Protein AF-A0A537YGW2-F1 (afdb_monomer_lite)

Foldseek 3Di:
DACLCPCVVPVADAEEAPPPAPLCVVVVQVVSLVVCCCCDVNNVHPHRPDDDDSRVVVSLQSHLAAYEHELPRLSCLLQLVDPVLQHYAYDQPPPDPSGDDLVSSLVSNVVSVHDPSSSVSRHPVNVCVRVVHDDDPPDPDPPPPDDD

Sequence (148 aa):
ACFHGLLEDHPNLKLALTHSGASMVPLTLEKAETYLWVVSPAGGMVPPTKPVSLEPREVFERHPVVVSFDGWETSVADMADDLFLTKAAWGSRYPHHDTSTPAEAIALLESRGNDHDVIARLLGGNAADLFGLELGVAARTKATTTSM

pLDDT: mean 86.38, std 16.4, range [39.5, 98.06]

Radius of gyration: 18.67 Å; chains: 1; bounding box: 54×28×57 Å

Structure (mmCIF, N/CA/C/O backbone):
data_AF-A0A537YGW2-F1
#
_entry.id   AF-A0A537YGW2-F1
#
loop_
_atom_site.group_PDB
_atom_site.id
_atom_site.type_symbol
_atom_site.label_atom_id
_atom_site.label_alt_id
_atom_site.label_comp_id
_atom_site.label_asym_id
_atom_site.label_entity_id
_atom_site.label_seq_id
_atom_site.pdbx_PDB_ins_code
_atom_site.Cartn_x
_atom_site.Cartn_y
_atom_site.Cartn_z
_atom_site.occupancy
_atom_site.B_iso_or_equiv
_atom_site.auth_seq_id
_atom_site.auth_comp_id
_atom_site.auth_asym_id
_atom_site.auth_atom_id
_atom_site.pdbx_PDB_model_num
ATOM 1 N N . ALA A 1 1 ? 22.100 -2.581 -7.869 1.00 44.97 1 ALA A N 1
ATOM 2 C CA . ALA A 1 1 ? 21.156 -3.651 -8.251 1.00 44.97 1 ALA A CA 1
ATOM 3 C C . ALA A 1 1 ? 19.830 -3.014 -8.670 1.00 44.97 1 ALA A C 1
ATOM 5 O O . ALA A 1 1 ? 18.817 -3.192 -8.007 1.00 44.97 1 ALA A O 1
ATOM 6 N N . CYS A 1 2 ? 19.884 -2.181 -9.712 1.00 49.97 2 CYS A N 1
ATOM 7 C CA . CYS A 1 2 ? 18.759 -1.383 -10.200 1.00 49.97 2 CYS A CA 1
ATOM 8 C C . CYS A 1 2 ? 17.782 -2.291 -10.957 1.00 49.97 2 CYS A C 1
ATOM 10 O O . CYS A 1 2 ? 18.247 -3.208 -11.620 1.00 49.97 2 CYS A O 1
ATOM 12 N N . PHE A 1 3 ? 16.473 -2.062 -10.812 1.00 69.12 3 PHE A N 1
ATOM 13 C CA . PHE A 1 3 ? 15.357 -2.681 -11.551 1.00 69.12 3 PHE A CA 1
ATOM 14 C C . PHE A 1 3 ? 15.769 -3.622 -12.706 1.00 69.12 3 PHE A C 1
ATOM 16 O O . PHE A 1 3 ? 15.918 -3.205 -13.847 1.00 69.12 3 PHE A O 1
ATOM 23 N N . HIS A 1 4 ? 15.943 -4.914 -12.406 1.00 76.75 4 HIS A N 1
ATOM 24 C CA . HIS A 1 4 ? 16.320 -5.941 -13.390 1.00 76.75 4 HIS A CA 1
ATOM 25 C C . HIS A 1 4 ? 15.093 -6.666 -13.972 1.00 76.75 4 HIS A C 1
ATOM 27 O O . HIS A 1 4 ? 15.177 -7.847 -14.282 1.00 76.75 4 HIS A O 1
ATOM 33 N N . GLY A 1 5 ? 13.930 -6.012 -14.045 1.00 86.50 5 GLY A N 1
ATOM 34 C CA . GLY A 1 5 ? 12.708 -6.553 -14.657 1.00 86.50 5 GLY A CA 1
ATOM 35 C C . GLY A 1 5 ? 12.191 -7.878 -14.086 1.00 86.50 5 GLY A C 1
ATOM 36 O O . GLY A 1 5 ? 11.665 -8.688 -14.838 1.00 86.50 5 GLY A O 1
ATOM 37 N N . LEU A 1 6 ? 12.370 -8.143 -12.786 1.00 89.31 6 LEU A N 1
ATOM 38 C CA . LEU A 1 6 ? 11.886 -9.381 -12.152 1.00 89.31 6 LEU A CA 1
ATOM 39 C C . LEU A 1 6 ? 10.356 -9.502 -12.227 1.00 89.31 6 LEU A C 1
ATOM 41 O O . LEU A 1 6 ? 9.830 -10.578 -12.491 1.00 89.31 6 LEU A O 1
ATOM 45 N N . LEU A 1 7 ? 9.656 -8.392 -11.981 1.00 91.62 7 LEU A N 1
ATOM 46 C CA . LEU A 1 7 ? 8.198 -8.336 -12.078 1.00 91.62 7 LEU A CA 1
ATOM 47 C C . LEU A 1 7 ? 7.746 -8.562 -13.529 1.00 91.62 7 LEU A C 1
ATOM 49 O O . LEU A 1 7 ? 6.834 -9.337 -13.774 1.00 91.62 7 LEU A O 1
ATOM 53 N N . GLU A 1 8 ? 8.465 -7.998 -14.500 1.00 90.75 8 GLU A N 1
ATOM 54 C CA . GLU A 1 8 ? 8.179 -8.188 -15.928 1.00 90.75 8 GLU A CA 1
ATOM 55 C C . GLU A 1 8 ? 8.364 -9.648 -16.383 1.00 90.75 8 GLU A C 1
ATOM 57 O O . GLU A 1 8 ? 7.550 -10.153 -17.154 1.00 90.75 8 GLU A O 1
ATOM 62 N N . ASP A 1 9 ? 9.384 -10.350 -15.875 1.00 91.81 9 ASP A N 1
ATOM 63 C CA . ASP A 1 9 ? 9.600 -11.778 -16.168 1.00 91.81 9 ASP A CA 1
ATOM 64 C C . ASP A 1 9 ? 8.524 -12.676 -15.535 1.00 91.81 9 ASP A C 1
ATOM 66 O O . ASP A 1 9 ? 8.230 -13.768 -16.030 1.00 91.81 9 ASP A O 1
ATOM 70 N N . HIS A 1 10 ? 7.942 -12.229 -14.421 1.00 93.69 10 HIS A N 1
ATOM 71 C CA . HIS A 1 10 ? 6.982 -12.986 -13.630 1.00 93.69 10 HIS A CA 1
ATOM 72 C C . HIS A 1 10 ? 5.739 -12.137 -13.329 1.00 93.69 10 HIS A C 1
ATOM 74 O O . HIS A 1 10 ? 5.539 -11.728 -12.183 1.00 93.69 10 HIS A O 1
ATOM 80 N N . PRO A 1 11 ? 4.843 -11.933 -14.313 1.00 92.06 11 PRO A N 1
ATOM 81 C CA . PRO A 1 11 ? 3.717 -11.003 -14.180 1.00 92.06 11 PRO A CA 1
ATOM 82 C C . PRO A 1 11 ? 2.722 -11.375 -13.070 1.00 92.06 11 PRO A C 1
ATOM 84 O O . PRO A 1 11 ? 2.000 -10.527 -12.555 1.00 92.06 11 PRO A O 1
ATOM 87 N N . ASN A 1 12 ? 2.702 -12.649 -12.666 1.00 93.94 12 ASN A N 1
ATOM 88 C CA . ASN A 1 12 ? 1.848 -13.158 -11.591 1.00 93.94 12 ASN A CA 1
ATOM 89 C C . ASN A 1 12 ? 2.563 -13.232 -10.229 1.00 93.94 12 ASN A C 1
ATOM 91 O O . ASN A 1 12 ? 1.999 -13.770 -9.273 1.00 93.94 12 ASN A O 1
ATOM 95 N N . LEU A 1 13 ? 3.811 -12.757 -10.129 1.00 95.12 13 LEU A N 1
ATOM 96 C CA . LEU A 1 13 ? 4.563 -12.765 -8.879 1.00 95.12 13 LEU A CA 1
ATOM 97 C C . LEU A 1 13 ? 3.906 -11.821 -7.873 1.00 95.12 13 LEU A C 1
ATOM 99 O O . LEU A 1 13 ? 3.796 -10.619 -8.107 1.00 95.12 13 LEU A O 1
ATOM 103 N N . LYS A 1 14 ? 3.510 -12.384 -6.733 1.00 96.12 14 LYS A N 1
ATOM 104 C CA . LYS A 1 14 ? 2.958 -11.649 -5.596 1.00 96.12 14 LYS A CA 1
ATOM 105 C C . LYS A 1 14 ? 4.070 -11.223 -4.650 1.00 96.12 14 LYS A C 1
ATOM 107 O O . LYS A 1 14 ? 4.904 -12.050 -4.283 1.00 96.12 14 LYS A O 1
ATOM 112 N N . LEU A 1 15 ? 4.056 -9.963 -4.226 1.00 95.75 15 LEU A N 1
ATOM 113 C CA . LEU A 1 15 ? 5.065 -9.407 -3.329 1.00 95.75 15 LEU A CA 1
ATOM 114 C C . LEU A 1 15 ? 4.419 -8.678 -2.150 1.00 95.75 15 LEU A C 1
ATOM 116 O O . LEU A 1 15 ? 3.577 -7.804 -2.330 1.00 95.75 15 LEU A O 1
ATOM 120 N N . ALA A 1 16 ? 4.868 -9.008 -0.942 1.00 96.25 16 ALA A N 1
ATOM 121 C CA . ALA A 1 16 ? 4.563 -8.257 0.267 1.00 96.25 16 ALA A CA 1
ATOM 122 C C . ALA A 1 16 ? 5.863 -7.683 0.836 1.00 96.25 16 ALA A C 1
ATOM 124 O O . ALA A 1 16 ? 6.789 -8.434 1.142 1.00 96.25 16 ALA A O 1
ATOM 125 N N . LEU A 1 17 ? 5.933 -6.362 0.983 1.00 95.50 17 LEU A N 1
ATOM 126 C CA . LEU A 1 17 ? 7.024 -5.685 1.680 1.00 95.50 17 LEU A CA 1
ATOM 127 C C . LEU A 1 17 ? 6.557 -5.369 3.098 1.00 95.50 17 LEU A C 1
ATOM 129 O O . LEU A 1 17 ? 5.727 -4.489 3.298 1.00 95.50 17 LEU A O 1
ATOM 133 N N . THR A 1 18 ? 7.046 -6.129 4.075 1.00 94.25 18 THR A N 1
ATOM 134 C CA . THR A 1 18 ? 6.622 -6.017 5.476 1.00 94.25 18 THR A CA 1
ATOM 135 C C . THR A 1 18 ? 7.636 -5.243 6.304 1.00 94.25 18 THR A C 1
ATOM 137 O O . THR A 1 18 ? 8.833 -5.506 6.212 1.00 94.25 18 THR A O 1
ATOM 140 N N . HIS A 1 19 ? 7.147 -4.351 7.160 1.00 89.19 19 HIS A N 1
ATOM 141 C CA . HIS A 1 19 ? 7.933 -3.444 7.988 1.00 89.19 19 HIS A CA 1
ATOM 142 C C . HIS A 1 19 ? 8.969 -2.623 7.191 1.00 89.19 19 HIS A C 1
ATOM 144 O O . HIS A 1 19 ? 10.118 -2.459 7.591 1.00 89.19 19 HIS A O 1
ATOM 150 N N . SER A 1 20 ? 8.573 -2.129 6.017 1.00 87.50 20 SER A N 1
ATOM 151 C CA . SER A 1 20 ? 9.402 -1.221 5.213 1.00 87.50 20 SER A CA 1
ATOM 152 C C . SER A 1 20 ? 9.008 0.250 5.357 1.00 87.50 20 SER A C 1
ATOM 154 O O . SER A 1 20 ? 9.819 1.119 5.043 1.00 87.50 20 SER A O 1
ATOM 156 N N . GLY A 1 21 ? 7.767 0.514 5.780 1.00 91.94 21 GLY A N 1
ATOM 157 C CA . GLY A 1 21 ? 7.091 1.797 5.607 1.00 91.94 21 GLY A CA 1
ATOM 158 C C . GLY A 1 21 ? 6.654 1.998 4.154 1.00 91.94 21 GLY A C 1
ATOM 159 O O . GLY A 1 21 ? 7.441 1.804 3.220 1.00 91.94 21 GLY A O 1
ATOM 160 N N . ALA A 1 22 ? 5.393 2.368 3.935 1.00 96.19 22 ALA A N 1
ATOM 161 C CA . ALA A 1 22 ? 4.878 2.583 2.579 1.00 96.19 22 ALA A CA 1
ATOM 162 C C . ALA A 1 22 ? 5.219 3.984 2.048 1.00 96.19 22 ALA A C 1
ATOM 164 O O . ALA A 1 22 ? 5.337 4.178 0.838 1.00 96.19 22 ALA A O 1
ATOM 165 N N . SER A 1 23 ? 5.492 4.939 2.938 1.00 95.06 23 SER A N 1
ATOM 166 C CA . SER A 1 23 ? 5.803 6.330 2.581 1.00 95.06 23 SER A CA 1
ATOM 167 C C . SER A 1 23 ? 7.049 6.492 1.703 1.00 95.06 23 SER A C 1
ATOM 169 O O . SER A 1 23 ? 7.192 7.489 1.001 1.00 95.06 23 SER A O 1
ATOM 171 N N . MET A 1 24 ? 7.953 5.508 1.702 1.00 94.56 24 MET A N 1
ATOM 172 C CA . MET A 1 24 ? 9.152 5.522 0.859 1.00 94.56 24 MET A CA 1
ATOM 173 C C . MET A 1 24 ? 8.855 5.216 -0.616 1.00 94.56 24 MET A C 1
ATOM 175 O O . MET A 1 24 ? 9.655 5.576 -1.480 1.00 94.56 24 MET A O 1
ATOM 179 N N . VAL A 1 25 ? 7.728 4.558 -0.914 1.00 95.50 25 VAL A N 1
ATOM 180 C CA . VAL A 1 25 ? 7.435 4.003 -2.244 1.00 95.50 25 VAL A CA 1
ATOM 181 C C . VAL A 1 25 ? 7.443 5.068 -3.346 1.00 95.50 25 VAL A C 1
ATOM 183 O O . VAL A 1 25 ? 8.171 4.852 -4.317 1.00 95.50 25 VAL A O 1
ATOM 186 N N . PRO A 1 26 ? 6.739 6.217 -3.231 1.00 94.12 26 PRO A N 1
ATOM 187 C CA . PRO A 1 26 ? 6.726 7.218 -4.299 1.00 94.12 26 PRO A CA 1
ATOM 188 C C . PRO A 1 26 ? 8.135 7.710 -4.653 1.00 94.12 26 PRO A C 1
ATOM 190 O O . PRO A 1 26 ? 8.537 7.671 -5.814 1.00 94.12 26 PRO A O 1
ATOM 193 N N . LEU A 1 27 ? 8.933 8.057 -3.637 1.00 94.38 27 LEU A N 1
ATOM 194 C CA . LEU A 1 27 ? 10.307 8.524 -3.822 1.00 94.38 27 LEU A CA 1
ATOM 195 C C . LEU A 1 27 ? 11.217 7.433 -4.406 1.00 94.38 27 LEU A C 1
ATOM 197 O O . LEU A 1 27 ? 12.116 7.724 -5.195 1.00 94.38 27 LEU A O 1
ATOM 201 N N . THR A 1 28 ? 11.034 6.174 -4.001 1.00 94.25 28 THR A N 1
ATOM 202 C CA . THR A 1 28 ? 11.798 5.051 -4.556 1.00 94.25 28 THR A CA 1
ATOM 203 C C . THR A 1 28 ? 11.484 4.840 -6.034 1.00 94.25 28 THR A C 1
ATOM 205 O O . THR A 1 28 ? 12.418 4.622 -6.806 1.00 94.25 28 THR A O 1
ATOM 208 N N . LEU A 1 29 ? 10.213 4.930 -6.435 1.00 93.88 29 LEU A N 1
ATOM 209 C CA . LEU A 1 29 ? 9.799 4.789 -7.832 1.00 93.88 29 LEU A CA 1
ATOM 210 C C . LEU A 1 29 ? 10.329 5.941 -8.696 1.00 93.88 29 LEU A C 1
ATOM 212 O O . LEU A 1 29 ? 10.934 5.675 -9.730 1.00 93.88 29 LEU A O 1
ATOM 216 N N . GLU A 1 30 ? 10.216 7.186 -8.232 1.00 93.12 30 GLU A N 1
ATOM 217 C CA . GLU A 1 30 ? 10.732 8.371 -8.939 1.00 93.12 30 GLU A CA 1
ATOM 218 C C . GLU A 1 30 ? 12.259 8.311 -9.129 1.00 93.12 30 GLU A C 1
ATOM 220 O O . GLU A 1 30 ? 12.800 8.554 -10.214 1.00 93.12 30 GLU A O 1
ATOM 225 N N . LYS A 1 31 ? 12.993 7.916 -8.080 1.00 91.62 31 LYS A N 1
ATOM 226 C CA . LYS A 1 31 ? 14.446 7.719 -8.178 1.00 91.62 31 LYS A CA 1
ATOM 227 C C . LYS A 1 31 ? 14.794 6.589 -9.136 1.00 91.62 31 LYS A C 1
ATOM 229 O O . LYS A 1 31 ? 15.749 6.717 -9.900 1.00 91.62 31 LYS A O 1
ATOM 234 N N . ALA A 1 32 ? 14.062 5.479 -9.079 1.00 90.25 32 ALA A N 1
ATOM 235 C CA . ALA A 1 32 ? 14.289 4.351 -9.969 1.00 90.25 32 ALA A CA 1
ATOM 236 C C . ALA A 1 32 ? 14.095 4.745 -11.433 1.00 90.25 32 ALA A C 1
ATOM 238 O O . ALA A 1 32 ? 14.947 4.411 -12.249 1.00 90.25 32 ALA A O 1
ATOM 239 N N . GLU A 1 33 ? 13.039 5.496 -11.739 1.00 90.50 33 GLU A N 1
ATOM 240 C CA . GLU A 1 33 ? 12.767 6.031 -13.072 1.00 90.50 33 GLU A CA 1
ATOM 241 C C . GLU A 1 33 ? 13.925 6.914 -13.544 1.00 90.50 33 GLU A C 1
ATOM 243 O O . GLU A 1 33 ? 14.512 6.663 -14.596 1.00 90.50 33 GLU A O 1
ATOM 248 N N . THR A 1 34 ? 14.348 7.871 -12.713 1.00 88.50 34 THR A N 1
ATOM 249 C CA . THR A 1 34 ? 15.493 8.745 -13.015 1.00 88.50 34 THR A CA 1
ATOM 250 C C . THR A 1 34 ? 16.746 7.935 -13.357 1.00 88.50 34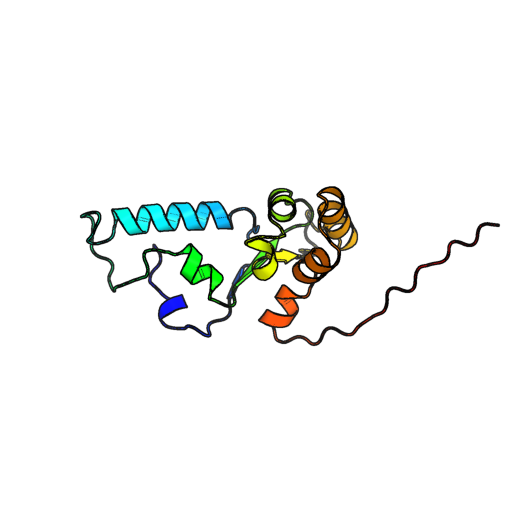 THR A C 1
ATOM 252 O O . THR A 1 34 ? 17.411 8.193 -14.361 1.00 88.50 34 THR A O 1
ATOM 255 N N . TYR A 1 35 ? 17.077 6.926 -12.544 1.00 83.69 35 TYR A N 1
ATOM 256 C CA . TYR A 1 35 ? 18.235 6.079 -12.814 1.00 83.69 35 TYR A CA 1
ATOM 257 C C . TYR A 1 35 ? 18.057 5.243 -14.075 1.00 83.69 35 TYR A C 1
ATOM 259 O O . TYR A 1 35 ? 19.019 5.125 -14.825 1.00 83.69 35 TYR A O 1
ATOM 267 N N . LEU A 1 36 ? 16.870 4.688 -14.325 1.00 84.06 36 LEU A N 1
ATOM 268 C CA . LEU A 1 36 ? 16.583 3.916 -15.531 1.00 84.06 36 LEU A CA 1
ATOM 269 C C . LEU A 1 36 ? 16.782 4.768 -16.781 1.00 84.06 36 LEU A C 1
ATOM 271 O O . LEU A 1 36 ? 17.443 4.305 -17.700 1.00 84.06 36 LEU A O 1
ATOM 275 N N . TRP A 1 37 ? 16.332 6.021 -16.800 1.00 83.38 37 TRP A N 1
ATOM 276 C CA . TRP A 1 37 ? 16.580 6.926 -17.925 1.00 83.38 37 TRP A CA 1
ATOM 277 C C . TRP A 1 37 ? 18.064 7.260 -18.120 1.00 83.38 37 TRP A C 1
ATOM 279 O O . TRP A 1 37 ? 18.529 7.294 -19.257 1.00 83.38 37 TRP A O 1
ATOM 289 N N . VAL A 1 38 ? 18.827 7.448 -17.037 1.00 78.31 38 VAL A N 1
ATOM 290 C CA . VAL A 1 38 ? 20.266 7.778 -17.101 1.00 78.31 38 VAL A CA 1
ATOM 291 C C . VAL A 1 38 ? 21.135 6.572 -17.489 1.00 78.31 38 VAL A C 1
ATOM 293 O O . VAL A 1 38 ? 22.089 6.716 -18.251 1.00 78.31 38 VAL A O 1
ATOM 296 N N . VAL A 1 39 ? 20.830 5.381 -16.969 1.00 71.69 39 VAL A N 1
ATOM 297 C CA . VAL A 1 39 ? 21.617 4.147 -17.186 1.00 71.69 39 VAL A CA 1
ATOM 298 C C . VAL A 1 39 ? 21.065 3.264 -18.308 1.00 71.69 39 VAL A C 1
ATOM 300 O O . VAL A 1 39 ? 21.603 2.205 -18.603 1.00 71.69 39 VAL A O 1
ATOM 303 N N . SER A 1 40 ? 19.957 3.655 -18.926 1.00 65.31 40 SER A N 1
ATOM 304 C CA . SER A 1 40 ? 19.453 3.035 -20.149 1.00 65.31 40 SER A CA 1
ATOM 305 C C . SER A 1 40 ? 20.360 3.399 -21.330 1.00 65.31 40 SER A C 1
ATOM 307 O O . SER A 1 40 ? 21.040 4.430 -21.289 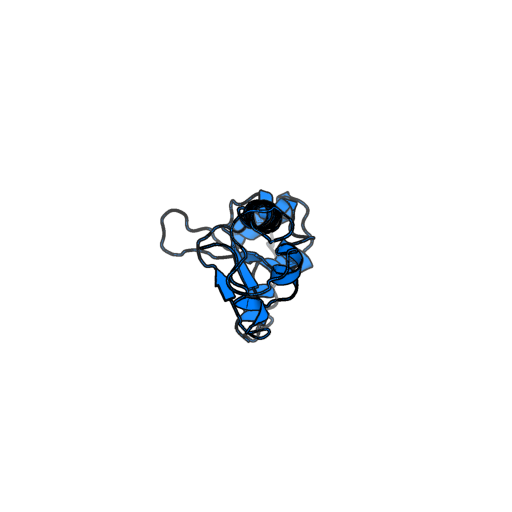1.00 65.31 40 SER A O 1
ATOM 309 N N . PRO A 1 41 ? 20.332 2.638 -22.443 1.00 58.12 41 PRO A N 1
ATOM 310 C CA . PRO A 1 41 ? 20.988 3.049 -23.682 1.00 58.12 41 PRO A CA 1
ATOM 311 C C . PRO A 1 41 ? 20.569 4.458 -24.140 1.00 58.12 41 PRO A C 1
ATOM 313 O O . PRO A 1 41 ? 21.344 5.122 -24.822 1.00 58.12 41 PRO A O 1
ATOM 316 N N . ALA A 1 42 ? 19.385 4.934 -23.731 1.00 59.19 42 ALA A N 1
ATOM 317 C CA . ALA A 1 42 ? 18.920 6.304 -23.957 1.00 59.19 42 ALA A CA 1
ATOM 318 C C . ALA A 1 42 ? 19.724 7.378 -23.185 1.00 59.19 42 ALA A C 1
ATOM 320 O O . ALA A 1 42 ? 19.843 8.500 -23.670 1.00 59.19 42 ALA A O 1
ATOM 321 N N . GLY A 1 43 ? 20.292 7.044 -22.020 1.00 58.66 43 GLY A N 1
ATOM 322 C CA . GLY A 1 43 ? 21.093 7.937 -21.170 1.00 58.66 43 GLY A CA 1
ATOM 323 C C . GLY A 1 43 ? 22.613 7.777 -21.313 1.00 58.66 43 GLY A C 1
ATOM 324 O O . GLY A 1 43 ? 23.377 8.559 -20.752 1.00 58.66 43 GLY A O 1
ATOM 325 N N . GLY A 1 44 ? 23.074 6.799 -22.101 1.00 56.38 44 GLY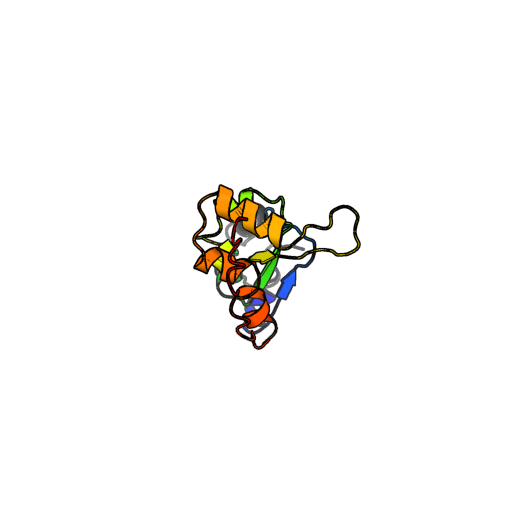 A N 1
ATOM 326 C CA . GLY A 1 44 ? 24.476 6.680 -22.521 1.00 56.38 44 GLY A CA 1
ATOM 327 C C . GLY A 1 44 ? 25.433 6.043 -21.505 1.00 56.38 44 GLY A C 1
ATOM 328 O O . GLY A 1 44 ? 26.629 5.950 -21.784 1.00 56.38 44 GLY A O 1
ATOM 329 N N . MET A 1 45 ? 24.944 5.568 -20.357 1.00 57.25 45 MET A N 1
ATOM 330 C CA . MET A 1 45 ? 25.721 4.782 -19.390 1.00 57.25 45 MET A CA 1
ATOM 331 C C . MET A 1 45 ? 25.269 3.316 -19.401 1.00 57.25 45 MET A C 1
ATOM 333 O O . MET A 1 45 ? 24.101 3.055 -19.622 1.00 57.25 45 MET A O 1
ATOM 337 N N . VAL A 1 46 ? 26.223 2.388 -19.219 1.00 57.31 46 VAL A N 1
ATOM 338 C CA . VAL A 1 46 ? 26.114 0.905 -19.178 1.00 57.31 46 VAL A CA 1
ATOM 339 C C . VAL A 1 46 ? 24.725 0.329 -19.514 1.00 57.31 46 VAL A C 1
ATOM 341 O O . VAL A 1 46 ? 23.852 0.358 -18.649 1.00 57.31 46 VAL A O 1
ATOM 344 N N . PRO A 1 47 ? 24.529 -0.284 -20.699 1.00 58.28 47 PRO A N 1
ATOM 345 C CA . PRO A 1 47 ? 23.234 -0.842 -21.061 1.00 58.28 47 PRO A CA 1
ATOM 346 C C . PRO A 1 47 ? 22.793 -1.900 -20.033 1.00 58.28 47 PRO A C 1
ATOM 348 O O . PRO A 1 47 ? 23.619 -2.714 -19.600 1.00 58.28 47 PRO A O 1
ATOM 351 N N . PRO A 1 48 ? 21.506 -1.918 -19.644 1.00 61.97 48 PRO A N 1
ATOM 352 C CA . PRO A 1 48 ? 20.981 -2.942 -18.762 1.00 61.97 48 PRO A CA 1
ATOM 353 C C . PRO A 1 48 ? 21.184 -4.314 -19.410 1.00 61.97 48 PRO A C 1
ATOM 355 O O . PRO A 1 48 ? 21.166 -4.461 -20.634 1.00 61.97 48 PRO A O 1
ATOM 358 N N . THR A 1 49 ? 21.386 -5.337 -18.582 1.00 68.38 49 THR A N 1
ATOM 359 C CA . THR A 1 49 ? 21.662 -6.710 -19.042 1.00 68.38 49 THR A CA 1
ATOM 360 C C . THR A 1 49 ? 20.527 -7.303 -19.879 1.00 68.38 49 THR A C 1
ATOM 362 O O . THR A 1 49 ? 20.745 -8.266 -20.612 1.00 68.38 49 THR A O 1
ATOM 365 N N . LYS A 1 50 ? 19.330 -6.715 -19.789 1.00 76.06 50 LYS A N 1
ATOM 366 C CA . LYS A 1 50 ? 18.165 -6.976 -20.633 1.00 76.06 50 LYS A CA 1
ATOM 367 C C . LYS A 1 50 ? 17.304 -5.707 -20.764 1.00 76.06 50 LYS A C 1
ATOM 369 O O . LYS A 1 50 ? 17.427 -4.817 -19.920 1.00 76.06 50 LYS A O 1
ATOM 374 N N . PRO A 1 51 ? 16.410 -5.622 -21.765 1.00 78.50 51 PRO A N 1
ATOM 375 C CA . PRO A 1 51 ? 15.387 -4.581 -21.810 1.00 78.50 51 PRO A CA 1
ATOM 376 C 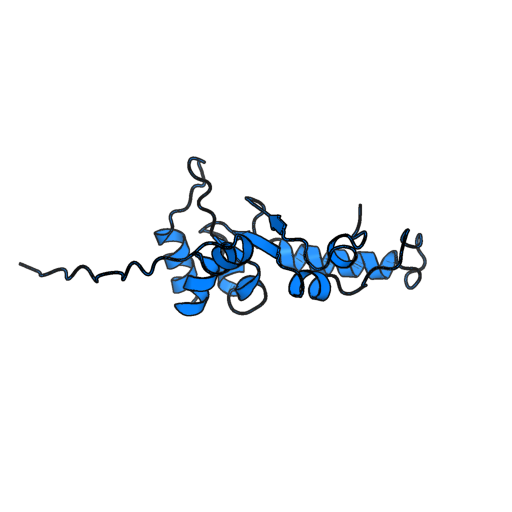C . PRO A 1 51 ? 14.485 -4.650 -20.571 1.00 78.50 51 PRO A C 1
ATOM 378 O O . PRO A 1 51 ? 14.059 -5.736 -20.179 1.00 78.50 51 PRO A O 1
ATOM 381 N N . VAL A 1 52 ? 14.208 -3.496 -19.972 1.00 85.00 52 VAL A N 1
ATOM 382 C CA . VAL A 1 52 ? 13.270 -3.316 -18.855 1.00 85.00 52 VAL A CA 1
ATOM 383 C C . VAL A 1 52 ? 12.440 -2.068 -19.124 1.00 85.00 52 VAL A C 1
ATOM 385 O O . VAL A 1 52 ? 12.915 -1.155 -19.808 1.00 85.00 52 VAL A O 1
ATOM 388 N N . SER A 1 53 ? 11.217 -2.018 -18.602 1.00 87.88 53 SER A N 1
ATOM 389 C CA . SER A 1 53 ? 10.407 -0.802 -18.631 1.00 87.88 53 SER A CA 1
ATOM 390 C C . SER A 1 53 ? 11.162 0.368 -17.996 1.00 87.88 53 SER A C 1
ATOM 392 O O . SER A 1 53 ? 11.769 0.224 -16.933 1.00 87.88 53 SER A O 1
ATOM 394 N N . LEU A 1 54 ? 11.092 1.537 -18.635 1.00 89.19 54 LEU A N 1
ATOM 395 C CA . LEU A 1 54 ? 11.586 2.796 -18.066 1.00 89.19 54 LEU A CA 1
ATOM 396 C C . LEU A 1 54 ? 10.556 3.456 -17.140 1.00 89.19 54 LEU A C 1
ATOM 398 O O . LEU A 1 54 ? 10.880 4.445 -16.498 1.00 89.19 54 LEU A O 1
ATOM 402 N N . GLU A 1 55 ? 9.365 2.863 -17.031 1.00 91.56 55 GLU A N 1
ATOM 403 C CA . GLU A 1 55 ? 8.232 3.332 -16.234 1.00 91.56 55 GLU A CA 1
ATOM 404 C C . GLU A 1 55 ? 8.022 2.399 -15.024 1.00 91.56 55 GLU A C 1
ATOM 406 O O . GLU A 1 55 ? 7.133 1.535 -15.030 1.00 91.56 55 GLU A O 1
ATOM 411 N N . PRO A 1 56 ? 8.859 2.481 -13.969 1.00 92.56 56 PRO A N 1
ATOM 412 C CA . PRO A 1 56 ? 8.781 1.567 -12.831 1.00 92.56 56 PRO A CA 1
ATOM 413 C C . PRO A 1 56 ? 7.488 1.732 -12.029 1.00 92.56 56 PRO A C 1
ATOM 415 O O . PRO A 1 56 ? 7.032 0.754 -11.435 1.00 92.56 56 PRO A O 1
ATOM 418 N N . ARG A 1 57 ? 6.878 2.930 -12.025 1.00 93.12 57 ARG A N 1
ATOM 419 C CA . ARG A 1 57 ? 5.565 3.158 -11.403 1.00 93.12 57 ARG A CA 1
ATOM 420 C C . ARG A 1 57 ? 4.491 2.312 -12.080 1.00 93.12 57 ARG A C 1
ATOM 422 O O . ARG A 1 57 ? 3.783 1.591 -11.385 1.00 93.12 57 ARG A O 1
ATOM 429 N N . GLU A 1 58 ? 4.441 2.303 -13.412 1.00 93.88 58 GLU A N 1
ATOM 430 C CA . GLU A 1 58 ? 3.490 1.462 -14.145 1.00 93.88 58 GLU A CA 1
ATOM 431 C C . GLU A 1 58 ? 3.705 -0.028 -13.871 1.00 93.88 58 GLU A C 1
ATOM 433 O O . GLU A 1 58 ? 2.744 -0.777 -13.684 1.00 93.88 58 GLU A O 1
ATOM 438 N N . VAL A 1 59 ? 4.966 -0.474 -13.825 1.00 94.06 59 VAL A N 1
ATOM 439 C CA . VAL A 1 59 ? 5.278 -1.865 -13.476 1.00 94.06 59 VAL A CA 1
ATOM 440 C C . VAL A 1 59 ? 4.768 -2.161 -12.066 1.00 94.06 59 VAL A C 1
ATOM 442 O O . VAL A 1 59 ? 4.030 -3.120 -11.876 1.00 94.06 59 VAL A O 1
ATOM 445 N N . PHE A 1 60 ? 5.082 -1.334 -11.076 1.00 94.94 60 PHE A N 1
ATOM 446 C CA . PHE A 1 60 ? 4.634 -1.534 -9.697 1.00 94.94 60 PHE A CA 1
ATOM 447 C C . PHE A 1 60 ? 3.098 -1.547 -9.558 1.00 94.94 60 PHE A C 1
ATOM 449 O O . PHE A 1 60 ? 2.530 -2.394 -8.861 1.00 94.94 60 PHE A O 1
ATOM 456 N N . GLU A 1 61 ? 2.408 -0.651 -10.263 1.00 94.25 61 GLU A N 1
ATOM 457 C CA . GLU A 1 61 ? 0.950 -0.536 -10.232 1.00 94.25 61 GLU A CA 1
ATOM 458 C C . GLU A 1 61 ? 0.237 -1.738 -10.860 1.00 94.25 61 GLU A C 1
ATOM 460 O O . GLU A 1 61 ? -0.779 -2.192 -10.332 1.00 94.25 61 GLU A O 1
ATOM 465 N N . ARG A 1 62 ? 0.795 -2.326 -11.920 1.00 94.25 62 ARG A N 1
ATOM 466 C CA . ARG A 1 62 ? 0.208 -3.507 -12.575 1.00 94.25 62 ARG A CA 1
ATOM 467 C C . ARG A 1 62 ? 0.374 -4.799 -11.774 1.00 94.25 62 ARG A C 1
ATOM 469 O O . ARG A 1 62 ? -0.415 -5.723 -11.955 1.00 94.25 62 ARG A O 1
ATOM 476 N N . HIS A 1 63 ? 1.381 -4.883 -10.906 1.00 95.31 63 HIS A N 1
ATOM 477 C CA . HIS A 1 63 ? 1.707 -6.123 -10.199 1.00 95.31 63 HIS A CA 1
ATOM 478 C C . HIS A 1 63 ? 0.997 -6.243 -8.844 1.00 95.31 63 HIS A C 1
ATOM 480 O O . HIS A 1 63 ? 0.713 -5.230 -8.192 1.00 95.31 63 HIS A O 1
ATOM 486 N N . PRO A 1 64 ? 0.737 -7.479 -8.374 1.00 95.38 64 PRO A N 1
ATOM 487 C CA . PRO A 1 64 ? 0.176 -7.727 -7.053 1.00 95.38 64 PRO A CA 1
ATOM 488 C C . PRO A 1 64 ? 1.246 -7.497 -5.977 1.00 95.38 64 PRO A C 1
ATOM 490 O O . PRO A 1 64 ? 1.888 -8.428 -5.487 1.00 95.38 64 PRO A O 1
ATOM 493 N N . VAL A 1 65 ? 1.448 -6.224 -5.638 1.00 96.31 65 VAL A N 1
ATOM 494 C CA . VAL A 1 65 ? 2.394 -5.758 -4.624 1.00 96.31 65 VAL A CA 1
ATOM 495 C C . VAL A 1 65 ? 1.646 -5.012 -3.531 1.00 96.31 65 VAL A C 1
ATOM 497 O O . VAL A 1 65 ? 0.847 -4.125 -3.826 1.00 96.31 65 VAL A O 1
ATOM 500 N N . VAL A 1 66 ? 1.943 -5.344 -2.278 1.00 97.19 66 VAL A N 1
ATOM 501 C CA . VAL A 1 66 ? 1.475 -4.601 -1.105 1.00 97.19 66 VAL A CA 1
ATOM 502 C C . VAL A 1 66 ? 2.665 -4.249 -0.226 1.00 97.19 66 VAL A C 1
ATOM 504 O O . VAL A 1 66 ? 3.555 -5.067 0.006 1.00 97.19 66 VAL A O 1
ATOM 507 N N . VAL A 1 67 ? 2.669 -3.023 0.277 1.00 97.56 67 VAL A N 1
ATOM 508 C CA . VAL A 1 67 ? 3.686 -2.480 1.169 1.00 97.56 67 VAL A CA 1
ATOM 509 C C . VAL A 1 67 ? 3.029 -2.165 2.496 1.00 97.56 67 VAL A C 1
ATOM 511 O O . VAL A 1 67 ? 1.999 -1.491 2.549 1.00 97.56 67 VAL A O 1
ATOM 514 N N . SER A 1 68 ? 3.588 -2.696 3.576 1.00 96.62 68 SER A N 1
ATOM 515 C CA . SER A 1 68 ? 3.013 -2.475 4.890 1.00 96.62 68 SER A CA 1
ATOM 516 C C . SER A 1 68 ? 3.272 -1.048 5.355 1.00 96.62 68 SER A C 1
ATOM 518 O O . SER A 1 68 ? 4.409 -0.581 5.219 1.00 96.62 68 SER A O 1
ATOM 520 N N . PHE A 1 69 ? 2.279 -0.426 5.980 1.00 96.88 69 PHE A N 1
ATOM 521 C CA . PHE A 1 69 ? 2.445 0.846 6.669 1.00 96.88 69 PHE A CA 1
ATOM 522 C C . PHE A 1 69 ? 2.096 0.759 8.154 1.00 96.88 69 PHE A C 1
ATOM 524 O O . PHE A 1 69 ? 1.299 -0.088 8.572 1.00 96.88 69 PHE A O 1
ATOM 531 N N . ASP A 1 70 ? 2.684 1.667 8.924 1.00 94.19 70 ASP A N 1
ATOM 532 C CA . ASP A 1 70 ? 2.457 1.804 10.357 1.00 94.19 70 ASP A CA 1
ATOM 533 C C . ASP A 1 70 ? 1.400 2.881 10.669 1.00 94.19 70 ASP A C 1
ATOM 535 O O . ASP A 1 70 ? 1.218 3.847 9.926 1.00 94.19 70 ASP A O 1
ATOM 539 N N . GLY A 1 71 ? 0.719 2.767 11.816 1.00 93.31 71 GLY A N 1
ATOM 540 C CA . GLY A 1 71 ? -0.389 3.651 12.216 1.00 93.31 71 GLY A CA 1
ATOM 541 C C . GLY A 1 71 ? -0.041 5.128 12.469 1.00 93.31 71 GLY A C 1
ATOM 542 O O . GLY A 1 71 ? -0.914 5.879 12.893 1.00 93.31 71 GLY A O 1
ATOM 543 N N . TRP A 1 72 ? 1.200 5.556 12.227 1.00 91.44 72 TRP A N 1
ATOM 544 C CA . TRP A 1 72 ? 1.661 6.949 12.323 1.00 91.44 72 TRP A CA 1
ATOM 545 C C . TRP A 1 72 ? 2.138 7.532 10.980 1.00 91.44 72 TRP A C 1
ATOM 547 O O . TRP A 1 72 ? 2.564 8.687 10.934 1.00 91.44 72 TRP A O 1
ATOM 557 N N . GLU A 1 73 ? 2.092 6.772 9.880 1.00 95.19 73 GLU A N 1
ATOM 558 C CA . GLU A 1 73 ? 2.539 7.241 8.562 1.00 95.19 73 GLU A CA 1
ATOM 559 C C . GLU A 1 73 ? 1.513 8.185 7.910 1.00 95.19 73 GLU A C 1
ATOM 561 O O . GLU A 1 73 ? 0.666 7.775 7.117 1.00 95.19 73 GLU A O 1
ATOM 566 N N . THR A 1 74 ? 1.600 9.483 8.220 1.00 96.25 74 THR A N 1
ATOM 567 C CA . THR A 1 74 ? 0.653 10.494 7.713 1.00 96.25 74 THR A CA 1
ATOM 568 C C . THR A 1 74 ? 0.632 10.582 6.190 1.00 96.25 74 THR A C 1
ATOM 570 O O . THR A 1 74 ? -0.435 10.736 5.617 1.00 96.25 74 THR A O 1
ATOM 573 N N . SER A 1 75 ? 1.775 10.411 5.522 1.00 95.44 75 SER A N 1
ATOM 574 C CA . SER A 1 75 ? 1.871 10.410 4.055 1.00 95.44 75 SER A CA 1
ATOM 575 C C . SER A 1 75 ? 1.077 9.288 3.392 1.00 95.44 75 SER A C 1
ATOM 577 O O . SER A 1 75 ? 0.620 9.459 2.267 1.00 95.44 75 SER A O 1
ATOM 579 N N . VAL A 1 76 ? 0.880 8.156 4.075 1.00 96.75 76 VAL A N 1
ATOM 580 C CA . VAL A 1 76 ? 0.001 7.097 3.563 1.00 96.75 76 VAL A CA 1
ATOM 581 C C . VAL A 1 76 ? -1.449 7.543 3.638 1.00 96.75 76 VAL A C 1
ATOM 583 O O . VAL A 1 76 ? -2.196 7.337 2.690 1.00 96.75 76 VAL A O 1
ATOM 586 N N . ALA A 1 77 ? -1.825 8.199 4.734 1.00 96.94 77 ALA A N 1
ATOM 587 C CA . ALA A 1 77 ? -3.159 8.748 4.912 1.00 96.94 77 ALA A CA 1
ATOM 588 C C . ALA A 1 77 ? -3.454 9.920 3.960 1.00 96.94 77 ALA A C 1
ATOM 590 O O . ALA A 1 77 ? -4.587 10.048 3.512 1.00 96.94 77 ALA A O 1
ATOM 591 N N . ASP A 1 78 ? -2.455 10.740 3.625 1.00 96.44 78 ASP A N 1
ATOM 592 C CA . ASP A 1 78 ? -2.596 11.873 2.701 1.00 96.44 78 ASP A CA 1
ATOM 593 C C . ASP A 1 78 ? -2.683 11.434 1.219 1.00 96.44 78 ASP A C 1
ATOM 595 O O . ASP A 1 78 ? -3.094 12.222 0.374 1.00 96.44 78 ASP A O 1
ATOM 599 N N . MET A 1 79 ? -2.288 10.195 0.891 1.00 95.06 79 MET A N 1
ATOM 600 C CA . MET A 1 79 ? -2.292 9.630 -0.473 1.00 95.06 79 MET A CA 1
ATOM 601 C C . MET A 1 79 ? -3.093 8.316 -0.563 1.00 95.06 79 MET A C 1
ATOM 603 O O . MET A 1 79 ? -2.830 7.470 -1.428 1.00 95.06 79 MET A O 1
ATOM 607 N N . ALA A 1 80 ? -4.020 8.089 0.370 1.00 93.69 80 ALA A N 1
ATOM 608 C CA . ALA A 1 80 ? -4.687 6.796 0.518 1.00 93.69 80 ALA A CA 1
ATOM 609 C C . ALA A 1 80 ? -5.672 6.482 -0.619 1.00 93.69 80 ALA A C 1
ATOM 611 O O . ALA A 1 80 ? -5.996 5.315 -0.817 1.00 93.69 80 ALA A O 1
ATOM 612 N N . ASP A 1 81 ? -6.135 7.492 -1.354 1.00 91.38 81 ASP A N 1
ATOM 613 C CA . ASP A 1 81 ? -7.055 7.389 -2.490 1.00 91.38 81 ASP A CA 1
ATOM 614 C C . ASP A 1 81 ? -6.351 7.306 -3.862 1.00 91.38 81 ASP A C 1
ATOM 616 O O . ASP A 1 81 ? -7.015 7.073 -4.871 1.00 91.38 81 ASP A O 1
ATOM 620 N N . ASP A 1 82 ? -5.017 7.424 -3.901 1.00 94.38 82 ASP A N 1
ATOM 621 C CA . ASP A 1 82 ? -4.180 7.233 -5.096 1.00 94.38 82 ASP A CA 1
ATOM 622 C C . ASP A 1 82 ? -3.411 5.896 -5.012 1.00 94.38 82 ASP A C 1
ATOM 624 O O . ASP A 1 82 ? -4.001 4.816 -4.896 1.00 94.38 82 ASP A O 1
ATOM 628 N N . LEU A 1 83 ? -2.074 5.940 -5.032 1.00 93.88 83 LEU A N 1
ATOM 629 C CA . LEU A 1 83 ? -1.206 4.771 -5.078 1.00 93.88 83 LEU A CA 1
ATOM 630 C C . LEU A 1 83 ? -1.500 3.799 -3.930 1.00 93.88 83 LEU A C 1
ATOM 632 O O . LEU A 1 83 ? -1.533 2.580 -4.120 1.00 93.88 83 LEU A O 1
ATOM 636 N N . PHE A 1 84 ? -1.719 4.320 -2.723 1.00 97.19 84 PHE A N 1
ATOM 637 C CA . PHE A 1 84 ? -1.863 3.484 -1.537 1.00 97.19 84 PHE A CA 1
ATOM 638 C C . PHE A 1 84 ? -3.217 2.794 -1.428 1.00 97.19 84 PHE A C 1
ATOM 640 O O . PHE A 1 84 ? -3.289 1.772 -0.741 1.00 97.19 84 PHE A O 1
ATOM 647 N N . LEU A 1 85 ? -4.229 3.231 -2.186 1.00 97.62 85 LEU A N 1
ATOM 648 C CA . LEU A 1 85 ? -5.540 2.583 -2.220 1.00 97.62 85 LEU A CA 1
ATOM 649 C C . LEU A 1 85 ? -5.422 1.088 -2.519 1.00 97.62 85 LEU A C 1
ATOM 651 O O . LEU A 1 85 ? -6.145 0.268 -1.953 1.00 97.62 85 LEU A O 1
ATOM 655 N N . THR A 1 86 ? -4.477 0.731 -3.390 1.00 96.69 86 THR A N 1
ATOM 656 C CA . THR A 1 86 ? -4.253 -0.652 -3.831 1.00 96.69 86 THR A CA 1
ATOM 657 C C . THR A 1 86 ? -2.909 -1.228 -3.390 1.00 96.69 86 THR A C 1
ATOM 659 O O . THR A 1 86 ? -2.721 -2.442 -3.470 1.00 96.69 86 THR A O 1
ATOM 662 N N . LYS A 1 87 ? -1.970 -0.388 -2.932 1.00 97.19 87 LYS A N 1
ATOM 663 C CA . LYS A 1 87 ? -0.577 -0.790 -2.669 1.00 97.19 87 LYS A CA 1
ATOM 664 C C . LYS A 1 87 ? -0.159 -0.730 -1.209 1.00 97.19 87 LYS A C 1
ATOM 666 O O . LYS A 1 87 ? 0.929 -1.207 -0.903 1.00 97.19 87 LYS A O 1
ATOM 671 N N . ALA A 1 88 ? -0.985 -0.197 -0.312 1.00 97.62 88 ALA A N 1
ATOM 672 C CA . ALA A 1 88 ? -0.693 -0.173 1.118 1.00 97.62 88 ALA A CA 1
ATOM 673 C C . ALA A 1 88 ? -1.544 -1.185 1.894 1.00 97.62 88 ALA A C 1
ATOM 675 O O . ALA A 1 88 ? -2.721 -1.376 1.597 1.00 97.62 88 ALA A O 1
ATOM 676 N N . ALA A 1 89 ? -0.974 -1.805 2.924 1.00 97.44 89 ALA A N 1
ATOM 677 C CA . ALA A 1 89 ? -1.753 -2.511 3.940 1.00 97.44 89 ALA A CA 1
ATOM 678 C C . ALA A 1 89 ? -1.219 -2.213 5.337 1.00 97.44 89 ALA A C 1
ATOM 680 O O . ALA A 1 89 ? -0.014 -2.138 5.544 1.00 97.44 89 ALA A O 1
ATOM 681 N N . TRP A 1 90 ? -2.098 -2.046 6.311 1.00 97.50 90 TRP A N 1
ATOM 682 C CA . TRP A 1 90 ? -1.671 -1.778 7.676 1.00 97.50 90 TRP A CA 1
ATOM 683 C C . TRP A 1 90 ? -1.028 -3.023 8.307 1.00 97.50 90 TRP A C 1
ATOM 685 O O . TRP A 1 90 ? -1.513 -4.144 8.134 1.00 97.50 90 TRP A O 1
ATOM 695 N N . GLY A 1 91 ? 0.056 -2.826 9.058 1.00 94.94 91 GLY A N 1
ATOM 696 C CA . GLY A 1 91 ? 0.698 -3.862 9.864 1.00 94.94 91 GLY A CA 1
ATOM 697 C C . GLY A 1 91 ? 0.872 -3.413 11.313 1.00 94.94 91 GLY A C 1
ATOM 698 O O . GLY A 1 91 ? 1.363 -2.323 11.570 1.00 94.94 91 GLY A O 1
ATOM 699 N N . SER A 1 92 ? 0.511 -4.265 12.278 1.00 93.25 92 SER A N 1
ATOM 700 C CA . SER A 1 92 ? 0.627 -3.913 13.705 1.00 93.25 92 SER A CA 1
ATOM 701 C C . SER A 1 92 ? 2.062 -3.914 14.222 1.00 93.25 92 SER A C 1
ATOM 703 O O . SER A 1 92 ? 2.372 -3.188 15.157 1.00 93.25 92 SER A O 1
ATOM 705 N N . ARG A 1 93 ? 2.914 -4.784 13.663 1.00 90.31 93 ARG A N 1
ATOM 706 C CA . ARG A 1 93 ? 4.259 -5.105 14.166 1.00 90.31 93 ARG A CA 1
ATOM 707 C C . ARG A 1 93 ? 4.299 -5.611 15.619 1.00 90.31 93 ARG A C 1
ATOM 709 O O . ARG A 1 93 ? 5.341 -5.560 16.270 1.00 90.31 93 ARG A O 1
ATOM 716 N N . TYR A 1 94 ? 3.196 -6.161 16.125 1.00 91.38 94 TYR A N 1
ATOM 717 C CA . TYR A 1 94 ? 3.159 -6.738 17.469 1.00 91.38 94 TYR A CA 1
ATOM 718 C C . TYR A 1 94 ? 4.201 -7.865 17.634 1.00 91.38 94 TYR A C 1
ATOM 720 O O . TYR A 1 94 ? 4.292 -8.722 16.748 1.00 91.38 94 TYR A O 1
ATOM 728 N N . PRO A 1 95 ? 4.957 -7.932 18.751 1.00 93.31 95 PRO A N 1
ATOM 729 C CA . PRO A 1 95 ? 4.896 -7.097 19.961 1.00 93.31 95 PRO A CA 1
ATOM 730 C C . PRO A 1 95 ? 6.008 -6.029 20.045 1.00 93.31 95 PRO A C 1
ATOM 732 O O . PRO A 1 95 ? 6.586 -5.818 21.111 1.00 93.31 95 PRO A O 1
ATOM 735 N N . HIS A 1 96 ? 6.392 -5.402 18.934 1.00 92.44 96 HIS A N 1
ATOM 736 C CA . HIS A 1 96 ? 7.498 -4.443 18.923 1.00 92.44 96 HIS A CA 1
ATOM 737 C C . HIS A 1 96 ? 7.144 -3.123 19.643 1.00 92.44 96 HIS A C 1
ATOM 739 O O . HIS A 1 96 ? 5.976 -2.828 19.891 1.00 92.44 96 HIS A O 1
ATOM 745 N N . HIS A 1 97 ? 8.148 -2.321 20.017 1.00 89.50 97 HIS A N 1
ATOM 746 C CA . HIS A 1 97 ? 7.940 -1.107 20.828 1.00 89.50 97 HIS A CA 1
ATOM 747 C C . HIS A 1 97 ? 7.159 -0.003 20.105 1.00 89.50 97 HIS A C 1
ATOM 749 O O . HIS A 1 97 ? 6.548 0.844 20.744 1.00 89.50 97 HIS A O 1
ATOM 755 N N . ASP A 1 98 ? 7.187 -0.027 18.781 1.00 87.44 98 ASP A N 1
ATOM 756 C CA . ASP A 1 98 ? 6.406 0.810 17.887 1.00 87.44 98 ASP A CA 1
ATOM 757 C C . ASP A 1 98 ? 5.156 0.046 17.417 1.00 87.44 98 ASP A C 1
ATOM 759 O O . ASP A 1 98 ? 4.690 0.217 16.313 1.00 87.44 98 ASP A O 1
ATOM 763 N N . THR A 1 99 ? 4.579 -0.859 18.203 1.00 91.56 99 THR A N 1
ATOM 764 C CA . THR A 1 99 ? 3.308 -1.467 17.780 1.00 91.56 99 THR A CA 1
ATOM 765 C C . THR A 1 99 ? 2.234 -0.383 17.671 1.00 91.56 99 THR A C 1
ATOM 767 O O . THR A 1 99 ? 2.006 0.344 18.636 1.00 91.56 99 THR A O 1
ATOM 770 N N . SER A 1 100 ? 1.532 -0.325 16.538 1.00 93.25 100 SER A N 1
ATOM 771 C CA . SER A 1 100 ? 0.272 0.420 16.425 1.00 93.25 100 SER A CA 1
ATOM 772 C C . SER A 1 100 ? -0.912 -0.536 16.529 1.00 93.25 100 SER A C 1
ATOM 774 O O . SER A 1 100 ? -0.828 -1.709 16.156 1.00 93.25 100 SER A O 1
ATOM 776 N N . THR A 1 101 ? -2.025 -0.055 17.066 1.00 95.06 101 THR A N 1
ATOM 777 C CA . THR A 1 101 ? -3.296 -0.781 17.120 1.00 95.06 101 THR A CA 1
ATOM 778 C C . THR A 1 101 ? -4.148 -0.483 15.881 1.00 95.06 101 THR A C 1
ATOM 780 O O . THR A 1 101 ? -4.003 0.580 15.271 1.00 95.06 101 THR A O 1
ATOM 783 N N . PRO A 1 102 ? -5.108 -1.362 15.525 1.00 95.44 102 PRO A N 1
ATOM 784 C CA . PRO A 1 102 ? -6.049 -1.060 14.447 1.00 95.44 102 PRO A CA 1
ATOM 785 C C . PRO A 1 102 ? -6.821 0.245 14.690 1.00 95.44 102 PRO A C 1
ATOM 787 O O . PRO A 1 102 ? -7.113 0.973 13.749 1.00 95.44 102 PRO A O 1
ATOM 790 N N . ALA A 1 103 ? -7.149 0.548 15.952 1.00 95.94 103 ALA A N 1
ATOM 791 C CA . ALA A 1 103 ? -7.893 1.749 16.321 1.00 95.94 103 ALA A CA 1
ATOM 792 C C . ALA A 1 103 ? -7.091 3.031 16.054 1.00 95.94 103 ALA A C 1
ATOM 794 O O . ALA A 1 103 ? -7.650 3.993 15.538 1.00 95.94 103 ALA A O 1
ATOM 795 N N . GLU A 1 104 ? -5.790 3.031 16.354 1.00 96.06 104 GLU A N 1
ATOM 796 C CA . GLU A 1 104 ? -4.903 4.168 16.075 1.00 96.06 104 GLU A CA 1
ATOM 797 C C . GLU A 1 104 ? -4.737 4.398 14.571 1.00 96.06 104 GLU A C 1
ATOM 799 O O . GLU A 1 104 ? -4.858 5.531 14.112 1.00 96.06 104 GLU A O 1
ATOM 804 N N . ALA A 1 105 ? -4.545 3.329 13.791 1.00 97.00 105 ALA A N 1
ATOM 805 C CA . ALA A 1 105 ? -4.438 3.434 12.336 1.00 97.00 105 ALA A CA 1
ATOM 806 C C . ALA A 1 105 ? -5.732 3.960 11.691 1.00 97.00 105 ALA A C 1
ATOM 808 O O . ALA A 1 105 ? -5.680 4.821 10.813 1.00 97.00 105 ALA A O 1
ATOM 809 N N . ILE A 1 106 ? -6.897 3.488 12.151 1.00 98.06 106 ILE A N 1
ATOM 810 C CA . ILE A 1 106 ? -8.198 3.994 11.692 1.00 98.06 106 ILE A CA 1
ATOM 811 C C . ILE A 1 106 ? -8.356 5.472 12.056 1.00 98.06 106 ILE A C 1
ATOM 813 O O . ILE A 1 106 ? -8.689 6.269 11.185 1.00 98.06 106 ILE A O 1
ATOM 817 N N . ALA A 1 107 ? -8.064 5.853 13.303 1.00 97.62 107 ALA A N 1
ATOM 818 C CA . ALA A 1 107 ? -8.186 7.237 13.753 1.00 97.62 107 ALA A CA 1
ATOM 819 C C . ALA A 1 107 ? -7.278 8.187 12.956 1.00 97.62 107 ALA A C 1
ATOM 821 O O . ALA A 1 107 ? -7.698 9.295 12.619 1.00 97.62 107 ALA A O 1
ATOM 822 N N . LEU A 1 108 ? -6.059 7.757 12.607 1.00 97.25 108 LEU A N 1
ATOM 823 C CA . LEU A 1 108 ? -5.182 8.517 11.719 1.00 97.25 108 LEU A CA 1
ATOM 824 C C . LEU A 1 108 ? -5.849 8.743 10.356 1.00 97.25 108 LEU A C 1
ATOM 826 O O . LEU A 1 108 ? -5.947 9.890 9.919 1.00 97.25 108 LEU A O 1
ATOM 830 N N . LEU A 1 109 ? -6.311 7.679 9.696 1.00 97.94 109 LEU A N 1
ATOM 831 C CA . LEU A 1 109 ? -6.907 7.769 8.361 1.00 97.94 109 LEU A CA 1
ATOM 832 C C . LEU A 1 109 ? -8.170 8.643 8.363 1.00 97.94 109 LEU A C 1
ATOM 834 O O . LEU A 1 109 ? -8.302 9.516 7.504 1.00 97.94 109 LEU A O 1
ATOM 838 N N . GLU A 1 110 ? -9.044 8.471 9.358 1.00 98.06 110 GLU A N 1
ATOM 839 C CA . GLU A 1 110 ? -10.244 9.294 9.553 1.00 98.06 110 GLU A CA 1
ATOM 840 C C . GLU A 1 110 ? -9.882 10.767 9.784 1.00 98.06 110 GLU A C 1
ATOM 842 O O . GLU A 1 110 ? -10.486 11.655 9.184 1.00 98.06 110 GLU A O 1
ATOM 847 N N . SER A 1 111 ? -8.852 11.052 10.593 1.00 97.75 111 SER A N 1
ATOM 848 C CA . SER A 1 111 ? -8.406 12.431 10.857 1.00 97.75 111 SER A CA 1
ATOM 849 C C . SER A 1 111 ? -7.893 13.159 9.610 1.00 97.75 111 SER A C 1
ATOM 851 O O . SER A 1 111 ? -7.873 14.390 9.580 1.00 97.75 111 SER A O 1
ATOM 853 N N . ARG A 1 112 ? -7.492 12.404 8.581 1.00 97.31 112 ARG A N 1
ATOM 854 C CA . ARG A 1 112 ? -7.049 12.910 7.275 1.00 97.31 112 ARG A CA 1
ATOM 855 C C . ARG A 1 112 ? -8.162 12.946 6.227 1.00 97.31 112 ARG A C 1
ATOM 857 O O . ARG A 1 112 ? -7.905 13.340 5.099 1.00 97.31 112 ARG A O 1
ATOM 864 N N . GLY A 1 113 ? -9.394 12.605 6.608 1.00 97.00 113 GLY A N 1
ATOM 865 C CA . GLY A 1 113 ? -10.570 12.695 5.742 1.00 97.00 113 GLY A CA 1
ATOM 866 C C . GLY A 1 113 ? -10.763 11.503 4.808 1.00 97.00 113 GLY A C 1
ATOM 867 O O . GLY A 1 113 ? -11.495 11.628 3.834 1.00 97.00 113 GLY A O 1
ATOM 868 N N . ASN A 1 114 ? -10.126 10.361 5.088 1.00 97.75 114 ASN A N 1
ATOM 869 C CA . ASN A 1 114 ? -10.285 9.165 4.266 1.00 97.75 114 ASN A CA 1
ATOM 870 C C . ASN A 1 114 ? -11.645 8.501 4.481 1.00 97.75 114 ASN A C 1
ATOM 872 O O . ASN A 1 114 ? -12.075 8.289 5.617 1.00 97.75 114 ASN A O 1
ATOM 876 N N . ASP A 1 115 ? -12.279 8.107 3.380 1.00 97.25 115 ASP A N 1
ATOM 877 C CA . ASP A 1 115 ? -13.566 7.424 3.402 1.00 97.25 115 ASP A CA 1
ATOM 878 C C . ASP A 1 115 ? -13.462 6.000 3.962 1.00 97.25 115 ASP A C 1
ATOM 880 O O . ASP A 1 115 ? -12.433 5.323 3.879 1.00 97.25 115 ASP A O 1
ATOM 884 N N . HIS A 1 116 ? -14.583 5.503 4.489 1.00 96.44 116 HIS A N 1
ATOM 885 C CA . HIS A 1 116 ? -14.667 4.177 5.104 1.00 96.44 116 HIS A CA 1
ATOM 886 C C . HIS A 1 116 ? -14.205 3.044 4.171 1.00 96.44 116 HIS A C 1
ATOM 888 O O . HIS A 1 116 ? -13.559 2.099 4.624 1.00 96.44 116 HIS A O 1
ATOM 894 N N . ASP A 1 117 ? -14.494 3.138 2.872 1.00 96.50 117 ASP A N 1
ATOM 895 C CA . ASP A 1 117 ? -14.111 2.111 1.898 1.00 96.50 117 ASP A CA 1
ATOM 896 C C . ASP A 1 117 ? -12.598 2.106 1.633 1.00 96.50 117 ASP A C 1
ATOM 898 O O . ASP A 1 117 ? -11.991 1.035 1.540 1.00 96.50 117 ASP A O 1
ATOM 902 N N . VAL A 1 118 ? -11.963 3.285 1.611 1.00 97.94 118 VAL A N 1
ATOM 903 C CA . VAL A 1 118 ? -10.499 3.427 1.536 1.00 97.94 118 VAL A CA 1
ATOM 904 C C . VAL A 1 118 ? -9.861 2.818 2.783 1.00 97.94 118 VAL A C 1
ATOM 906 O O . VAL A 1 118 ? -8.970 1.973 2.685 1.00 97.94 118 VAL A O 1
ATOM 909 N N . ILE A 1 119 ? -10.376 3.160 3.967 1.00 98.06 119 ILE A N 1
ATOM 910 C CA . ILE A 1 119 ? -9.908 2.594 5.238 1.00 98.06 119 ILE A CA 1
ATOM 911 C C . ILE A 1 119 ? -10.044 1.067 5.229 1.00 98.06 119 ILE A C 1
ATOM 913 O O . ILE A 1 119 ? -9.107 0.369 5.610 1.00 98.06 119 ILE A O 1
ATOM 917 N N . ALA A 1 120 ? -11.165 0.521 4.752 1.00 97.06 120 ALA A N 1
ATOM 918 C CA . ALA A 1 120 ? -11.370 -0.923 4.664 1.00 97.06 120 ALA A CA 1
ATOM 919 C C . ALA A 1 120 ? -10.363 -1.608 3.720 1.00 97.06 120 ALA A C 1
ATOM 921 O O . ALA A 1 120 ? -9.867 -2.697 4.036 1.00 97.06 120 ALA A O 1
ATOM 922 N N . ARG A 1 121 ? -10.004 -0.971 2.593 1.00 97.62 121 ARG A N 1
ATOM 923 C CA . ARG A 1 121 ? -8.934 -1.459 1.706 1.00 97.62 121 ARG A CA 1
ATOM 924 C C . ARG A 1 121 ? -7.587 -1.501 2.418 1.00 97.62 121 ARG A C 1
ATOM 926 O O . ARG A 1 121 ? -6.944 -2.552 2.410 1.00 97.62 121 ARG A O 1
ATOM 933 N N . LEU A 1 122 ? -7.197 -0.409 3.073 1.00 97.62 122 LEU A N 1
ATOM 934 C CA . LEU A 1 122 ? -5.897 -0.281 3.737 1.00 97.62 122 LEU A CA 1
ATOM 935 C C . LEU A 1 122 ? -5.771 -1.172 4.983 1.00 97.62 122 LEU A C 1
ATOM 937 O O . LEU A 1 122 ? -4.702 -1.722 5.232 1.00 97.62 122 LEU A O 1
ATOM 941 N N . LEU A 1 123 ? -6.839 -1.352 5.764 1.00 97.06 123 LEU A N 1
ATOM 942 C CA . LEU A 1 123 ? -6.794 -2.129 7.012 1.00 97.06 123 LEU A CA 1
ATOM 943 C C . LEU A 1 123 ? -6.861 -3.646 6.799 1.00 97.06 123 LEU A C 1
ATOM 945 O O . LEU A 1 123 ? -6.526 -4.397 7.713 1.00 97.06 123 LEU A O 1
ATOM 949 N N . GLY A 1 124 ? -7.292 -4.118 5.627 1.00 95.38 124 GLY A N 1
ATOM 950 C CA . GLY A 1 124 ? -7.393 -5.558 5.391 1.00 95.38 124 GLY A CA 1
ATOM 951 C C . GLY A 1 124 ? -7.695 -5.982 3.962 1.00 95.38 124 GLY A C 1
ATOM 952 O O . GLY A 1 124 ? -7.215 -7.036 3.556 1.00 95.38 124 GLY A O 1
ATOM 953 N N . GLY A 1 125 ? -8.428 -5.183 3.179 1.00 97.00 125 GLY A N 1
ATOM 954 C CA . GLY A 1 125 ? -8.815 -5.553 1.812 1.00 97.00 125 GLY A CA 1
ATOM 955 C C . GLY A 1 125 ? -7.626 -5.859 0.895 1.00 97.00 125 GLY A C 1
ATOM 956 O O . GLY A 1 125 ? -7.597 -6.905 0.254 1.00 97.00 125 GLY A O 1
ATOM 957 N N . ASN A 1 126 ? -6.602 -5.001 0.889 1.00 97.50 126 ASN A N 1
ATOM 958 C CA . ASN A 1 126 ? -5.405 -5.198 0.061 1.00 97.50 126 ASN A CA 1
ATOM 959 C C . ASN A 1 126 ? -4.622 -6.462 0.461 1.00 97.50 126 ASN A C 1
ATOM 961 O O . ASN A 1 126 ? -4.176 -7.223 -0.398 1.00 97.50 126 ASN A O 1
ATOM 965 N N . ALA A 1 127 ? -4.486 -6.721 1.765 1.00 96.62 127 ALA A N 1
ATOM 966 C CA . ALA A 1 127 ? -3.824 -7.925 2.262 1.00 96.62 127 ALA A CA 1
ATOM 967 C C . ALA A 1 127 ? -4.634 -9.192 1.944 1.00 96.62 127 ALA A C 1
ATOM 969 O O . ALA A 1 127 ? -4.058 -10.200 1.534 1.00 96.62 127 ALA A O 1
ATOM 970 N N . ALA A 1 128 ? -5.960 -9.139 2.089 1.00 96.88 128 ALA A N 1
ATOM 971 C CA . ALA A 1 128 ? -6.842 -10.256 1.779 1.00 96.88 128 ALA A CA 1
ATOM 972 C C . ALA A 1 128 ? -6.736 -10.673 0.307 1.00 96.88 128 ALA A C 1
ATOM 974 O O . ALA A 1 128 ? -6.541 -11.856 0.032 1.00 96.88 128 ALA A O 1
ATOM 975 N N . ASP A 1 129 ? -6.750 -9.713 -0.621 1.00 96.19 129 ASP A N 1
ATOM 976 C CA . ASP A 1 129 ? -6.593 -9.989 -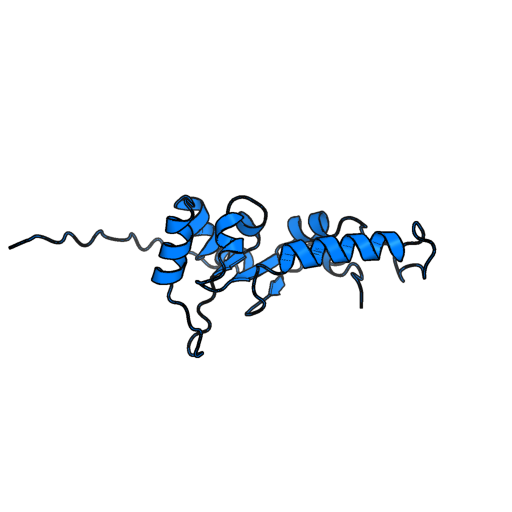2.053 1.00 96.19 129 ASP A CA 1
ATOM 977 C C . ASP A 1 129 ? -5.222 -10.601 -2.372 1.00 96.19 129 ASP A C 1
ATOM 979 O O . ASP A 1 129 ? -5.114 -11.579 -3.123 1.00 96.19 129 ASP A O 1
ATOM 983 N N . LEU A 1 130 ? -4.153 -10.050 -1.784 1.00 96.69 130 LEU A N 1
ATOM 984 C CA . LEU A 1 130 ? -2.800 -10.534 -2.032 1.00 96.69 130 LEU A CA 1
ATOM 985 C C . LEU A 1 130 ? -2.639 -11.982 -1.548 1.00 96.69 130 LEU A C 1
ATOM 987 O O . LEU A 1 130 ? -2.188 -12.845 -2.309 1.00 96.69 130 LEU A O 1
ATOM 991 N N . PHE A 1 131 ? -3.042 -12.260 -0.309 1.00 96.12 131 PHE A N 1
ATOM 992 C CA . PHE A 1 131 ? -2.847 -13.557 0.340 1.00 96.12 131 PHE A CA 1
ATOM 993 C C . PHE A 1 131 ? -3.963 -14.575 0.059 1.00 96.12 131 PHE A C 1
ATOM 995 O O . PHE A 1 131 ? -3.799 -15.744 0.399 1.00 96.12 131 PHE A O 1
ATOM 1002 N N . GLY A 1 132 ? -5.055 -14.174 -0.598 1.00 95.50 132 GLY A N 1
ATOM 1003 C CA . GLY A 1 132 ? -6.200 -15.047 -0.871 1.00 95.50 132 GLY A CA 1
ATOM 1004 C C . GLY A 1 132 ? -6.985 -15.403 0.392 1.00 95.50 132 GLY A C 1
ATOM 1005 O O . GLY A 1 132 ? -7.366 -16.557 0.569 1.00 95.50 132 GLY A O 1
ATOM 1006 N N . LEU A 1 133 ? -7.172 -14.433 1.292 1.00 94.31 133 LEU A N 1
ATOM 1007 C CA . LEU A 1 133 ? -7.890 -14.624 2.553 1.00 94.31 133 LEU A CA 1
ATOM 1008 C C . LEU A 1 133 ? -9.368 -14.278 2.388 1.00 94.31 133 LEU A C 1
ATOM 1010 O O . LEU A 1 133 ? -9.716 -13.256 1.802 1.00 94.31 133 LEU A O 1
ATOM 1014 N N . GLU A 1 134 ? -10.239 -15.088 2.982 1.00 91.25 134 GLU A N 1
ATOM 1015 C CA . GLU A 1 134 ? -11.653 -14.748 3.102 1.00 91.25 134 GLU A CA 1
ATOM 1016 C C . GLU A 1 134 ? -11.860 -13.789 4.279 1.00 91.25 134 GLU A C 1
ATOM 1018 O O . GLU A 1 134 ? -11.556 -14.109 5.432 1.00 91.25 134 GLU A O 1
ATOM 1023 N N . LEU A 1 135 ? -12.395 -12.599 4.000 1.00 84.00 135 LEU A N 1
ATOM 1024 C CA . LEU A 1 135 ? -12.799 -11.664 5.044 1.00 84.00 135 LEU A CA 1
ATOM 1025 C C . LEU A 1 135 ? -14.184 -12.059 5.561 1.00 84.00 135 LEU A C 1
ATOM 1027 O O . LEU A 1 135 ? -15.202 -11.836 4.907 1.00 84.00 135 LEU A O 1
ATOM 1031 N N . GLY A 1 136 ? -14.230 -12.634 6.763 1.00 75.81 136 GLY A N 1
ATOM 1032 C CA . GLY A 1 136 ? -15.485 -12.814 7.483 1.00 75.81 136 GLY A CA 1
ATOM 1033 C C . GLY A 1 136 ? -16.075 -11.450 7.839 1.00 75.81 136 GLY A C 1
ATOM 1034 O O . GLY A 1 136 ? -15.439 -10.666 8.544 1.00 75.81 136 GLY A O 1
ATOM 1035 N N . VAL A 1 137 ? -17.290 -11.150 7.370 1.00 59.03 137 VAL A N 1
ATOM 1036 C CA . VAL A 1 137 ? -18.018 -9.933 7.758 1.00 59.03 137 VAL A CA 1
ATOM 1037 C C . VAL A 1 137 ? -18.420 -10.058 9.228 1.00 59.03 137 VAL A C 1
ATOM 1039 O O . VAL A 1 137 ? -19.511 -10.515 9.561 1.00 59.03 137 VAL A O 1
ATOM 1042 N N . ALA A 1 138 ? -17.540 -9.654 10.139 1.00 53.72 138 ALA A N 1
ATOM 1043 C CA . ALA A 1 138 ? -17.933 -9.386 11.511 1.00 53.72 138 ALA A CA 1
ATOM 1044 C C . ALA A 1 138 ? -18.567 -7.991 11.534 1.00 53.72 138 ALA A C 1
ATOM 1046 O O . ALA A 1 138 ? -17.873 -6.976 11.598 1.00 53.72 138 ALA A O 1
ATOM 1047 N N . ALA A 1 139 ? -19.896 -7.935 11.425 1.00 42.09 139 ALA A N 1
ATOM 1048 C CA . ALA A 1 139 ? -20.649 -6.699 11.585 1.00 42.09 139 ALA A CA 1
ATOM 1049 C C . ALA A 1 139 ? -20.236 -6.022 12.903 1.00 42.09 139 ALA A C 1
ATOM 1051 O O . ALA A 1 139 ? -20.442 -6.579 13.986 1.00 42.09 139 ALA A O 1
ATOM 1052 N N . ARG A 1 140 ? -19.651 -4.817 12.833 1.00 48.28 140 ARG A N 1
ATOM 1053 C CA . ARG A 1 140 ? -19.461 -3.991 14.030 1.00 48.28 140 ARG A CA 1
ATOM 1054 C C . ARG A 1 140 ? -20.846 -3.662 14.572 1.00 48.28 140 ARG A C 1
ATOM 1056 O O . ARG A 1 140 ? -21.544 -2.799 14.045 1.00 48.28 140 ARG A O 1
ATOM 1063 N N . THR A 1 141 ? -21.254 -4.355 15.626 1.00 39.66 141 THR A N 1
ATOM 1064 C CA . THR A 1 141 ? -22.437 -3.959 16.384 1.00 39.66 141 THR A CA 1
ATOM 1065 C C . THR A 1 141 ? -22.050 -2.682 17.122 1.00 39.66 141 THR A C 1
ATOM 1067 O O . THR A 1 141 ? -21.133 -2.704 17.942 1.00 39.66 141 THR A O 1
ATOM 1070 N N . LYS A 1 142 ? -22.682 -1.549 16.790 1.00 40.09 142 LYS A N 1
ATOM 1071 C CA . LYS A 1 142 ? -22.536 -0.311 17.568 1.00 40.09 142 LYS A CA 1
ATOM 1072 C C . LYS A 1 142 ? -22.853 -0.643 19.027 1.00 40.09 142 LYS A C 1
ATOM 1074 O O . LYS A 1 142 ? -23.971 -1.052 19.328 1.00 40.09 142 LYS A O 1
ATOM 1079 N N . ALA A 1 143 ? -21.881 -0.479 19.921 1.00 45.28 143 ALA A N 1
ATOM 1080 C CA . ALA A 1 143 ? -22.150 -0.478 21.348 1.00 45.28 143 ALA A CA 1
ATOM 1081 C C . ALA A 1 143 ? -23.009 0.758 21.644 1.00 45.28 143 ALA A C 1
ATOM 1083 O O . ALA A 1 143 ? -22.522 1.888 21.641 1.00 45.28 143 ALA A O 1
ATOM 1084 N N . THR A 1 144 ? -24.311 0.548 21.814 1.00 39.50 144 THR A N 1
ATOM 1085 C CA . THR A 1 144 ? -25.222 1.566 22.328 1.00 39.50 144 THR A CA 1
ATOM 1086 C C . THR A 1 144 ? -24.825 1.839 23.773 1.00 39.50 144 THR A C 1
ATOM 1088 O O . THR A 1 144 ? -25.147 1.060 24.667 1.00 39.50 144 THR A O 1
ATOM 1091 N N . THR A 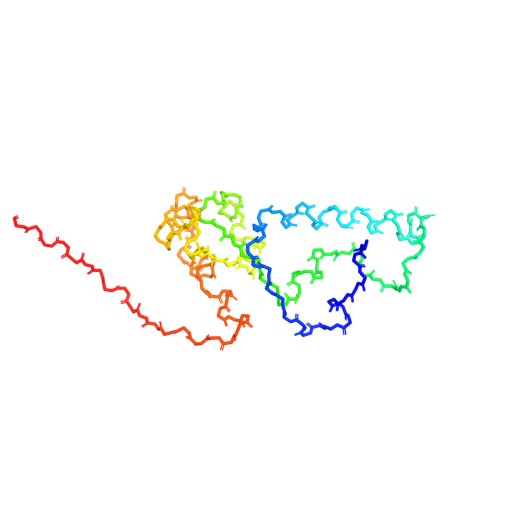1 145 ? -24.112 2.937 24.011 1.00 43.41 145 THR A N 1
ATOM 1092 C CA . THR A 1 145 ? -23.971 3.500 25.354 1.00 43.41 145 THR A CA 1
ATOM 1093 C C . THR A 1 145 ? -25.336 4.043 25.768 1.00 43.41 145 THR A C 1
ATOM 1095 O O . THR A 1 145 ? -25.684 5.188 25.485 1.00 43.41 145 THR A O 1
ATOM 1098 N N . THR A 1 146 ? -26.151 3.196 26.393 1.00 42.28 146 THR A N 1
ATOM 1099 C CA . THR A 1 146 ? -27.310 3.641 27.164 1.00 42.28 146 THR A CA 1
ATOM 1100 C C . THR A 1 146 ? -26.783 4.284 28.440 1.00 42.28 146 THR A C 1
ATOM 1102 O O . THR A 1 146 ? -26.271 3.602 29.324 1.00 42.28 146 THR A O 1
ATOM 1105 N N . SER A 1 147 ? -26.885 5.610 28.499 1.00 47.19 147 SER A N 1
ATOM 1106 C CA . SER A 1 147 ? -26.747 6.386 29.729 1.00 47.19 147 SER A CA 1
ATOM 1107 C C . SER A 1 147 ? -27.778 5.919 30.761 1.00 47.19 147 SER A C 1
ATOM 1109 O O . SER A 1 147 ? -28.958 5.780 30.428 1.00 47.19 147 SER A O 1
ATOM 1111 N N . MET A 1 148 ? -27.336 5.748 32.006 1.00 47.28 148 MET A N 1
ATOM 1112 C CA . MET A 1 148 ? -28.147 5.907 33.214 1.00 47.28 148 MET A CA 1
ATOM 1113 C C . MET A 1 148 ? -27.374 6.779 34.195 1.00 47.28 148 MET A C 1
ATOM 1115 O O . MET A 1 148 ? -26.139 6.592 34.274 1.00 47.28 148 MET A O 1
#

Secondary structure (DSSP, 8-state):
-----HHHH-TT--EEE-SS-STTHHHHHHHHHHHHHHHSTTTTS---SS---S-HHHHHHHS-EEEEE-TT-HHHHHTTTTHHHHHEEE---TTSTTPPPHHHHHHHHHHTT--HHHHHIIIIIHHHHHHT----------------